Protein AF-A0A0R3KII9-F1 (afdb_monomer)

Sequence (106 aa):
METRIHIDSNGQDVAVETIQDVEPILEHNKMLRSMAQKSDWGRHVASIPNVILTRWLNEEYERGNVSIRLFGPEMDALVDRKLKDPEWAYLRTDSQQVQSFMGFGS

Mean predicted aligned error: 7.09 Å

Nearest PDB structures (foldseek):
  8xt3-assembly1_Lp  TM=2.620E-01  e=5.738E+00  Homo sapiens

Radius of gyration: 18.0 Å; Cα contacts (8 Å, |Δi|>4): 102; chains: 1; bounding box: 61×22×42 Å

Secondary structure (DSSP, 8-state):
-EEEEEE-TTSS-EEEEEE---HHHHHHHHHHHTSPP--STT---B---HHHHHHHHHHHHHTT-TT--TTSHHHHHHHHHHTTSGGGGGGB-S-GGGGGG-----

Foldseek 3Di:
DDWDWDQDPVNPDIDIDDDDDCVVLLVQLVVLQVDADPDPPPDQWFDDDPVVLVVLQVVCVVVVNVVDDPPDPVSVVVVVVQCVDPVCVSRTNHHCVVVVVPDDDD

Structure (mmCIF, N/CA/C/O backbone):
data_AF-A0A0R3KII9-F1
#
_entry.id   AF-A0A0R3KII9-F1
#
loop_
_atom_site.group_PDB
_atom_site.id
_atom_site.type_symbol
_atom_site.label_atom_id
_atom_site.label_alt_id
_atom_site.label_comp_id
_atom_site.label_asym_id
_atom_site.label_entity_id
_atom_site.label_seq_id
_atom_site.pdbx_PDB_ins_code
_atom_site.Cartn_x
_atom_site.Cartn_y
_atom_site.Cartn_z
_atom_site.occupancy
_atom_site.B_iso_or_equiv
_atom_site.auth_seq_id
_atom_site.auth_comp_id
_atom_site.auth_asym_id
_atom_site.auth_atom_id
_atom_site.pdbx_PDB_model_num
ATOM 1 N N . MET A 1 1 ? -12.929 4.747 -5.167 1.00 87.56 1 MET A N 1
ATOM 2 C CA . MET A 1 1 ? -12.657 4.561 -3.727 1.00 87.56 1 MET A CA 1
ATOM 3 C C . MET A 1 1 ? -13.907 4.968 -2.986 1.00 87.56 1 MET A C 1
ATOM 5 O O . MET A 1 1 ? -14.498 5.977 -3.352 1.00 87.56 1 MET A O 1
ATOM 9 N N . GLU A 1 2 ? -14.317 4.167 -2.018 1.00 94.62 2 GLU A N 1
ATOM 10 C CA . GLU A 1 2 ? -15.527 4.360 -1.225 1.00 94.62 2 GLU A CA 1
ATOM 11 C C . GLU A 1 2 ? -15.151 4.291 0.258 1.00 94.62 2 GLU A C 1
ATOM 13 O O . GLU A 1 2 ? -14.308 3.482 0.650 1.00 94.62 2 GLU A O 1
ATOM 18 N N . THR A 1 3 ? -15.765 5.143 1.075 1.00 94.19 3 THR A N 1
ATOM 19 C CA . THR A 1 3 ? -15.610 5.119 2.531 1.00 94.19 3 THR A CA 1
ATOM 20 C C . THR A 1 3 ? -16.979 4.923 3.155 1.00 94.19 3 THR A C 1
ATOM 22 O O . THR A 1 3 ? -17.905 5.678 2.861 1.00 94.19 3 THR A O 1
ATOM 25 N N . ARG A 1 4 ? -17.097 3.920 4.023 1.00 94.44 4 ARG A N 1
ATOM 26 C CA . ARG A 1 4 ? -18.303 3.624 4.796 1.00 94.44 4 ARG A CA 1
ATOM 27 C C . ARG A 1 4 ? -18.015 3.860 6.267 1.00 94.44 4 ARG A C 1
ATOM 29 O O . ARG A 1 4 ? -16.969 3.462 6.775 1.00 94.44 4 ARG A O 1
ATOM 36 N N . ILE A 1 5 ? -18.940 4.531 6.936 1.00 92.88 5 ILE A N 1
ATOM 37 C CA . ILE A 1 5 ? -18.851 4.826 8.363 1.00 92.88 5 ILE A CA 1
ATOM 38 C C . ILE A 1 5 ? -19.948 4.026 9.048 1.00 92.88 5 ILE A C 1
ATOM 40 O O . ILE A 1 5 ? -21.126 4.183 8.728 1.00 92.88 5 ILE A O 1
ATOM 44 N N . HIS A 1 6 ? -19.545 3.174 9.979 1.00 91.12 6 HIS A N 1
ATOM 45 C CA . HIS A 1 6 ? -20.424 2.335 10.777 1.00 91.12 6 HIS A CA 1
ATOM 46 C C . HIS A 1 6 ? -20.421 2.876 12.203 1.00 91.12 6 HIS A C 1
ATOM 48 O O . HIS A 1 6 ? -19.362 3.010 12.815 1.00 91.12 6 HIS A O 1
ATOM 54 N N . ILE A 1 7 ? -21.599 3.221 12.715 1.00 90.38 7 ILE A N 1
ATOM 55 C CA . ILE A 1 7 ? -21.782 3.661 14.100 1.00 90.38 7 I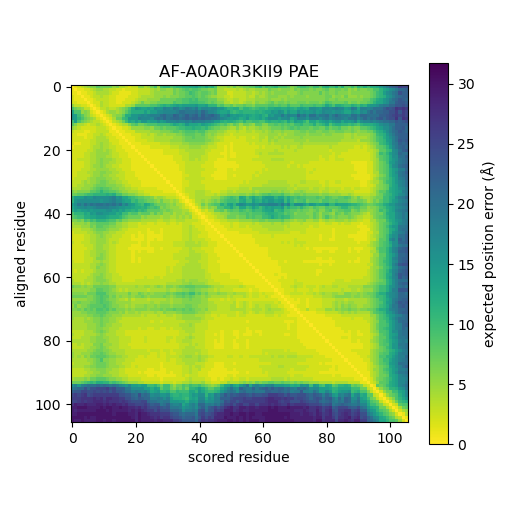LE A CA 1
ATOM 56 C C . ILE A 1 7 ? -22.320 2.457 14.866 1.00 90.38 7 ILE A C 1
ATOM 58 O O . ILE A 1 7 ? -23.338 1.891 14.460 1.00 90.38 7 ILE A O 1
ATOM 62 N N . ASP A 1 8 ? -21.632 2.044 15.929 1.00 83.50 8 ASP A N 1
ATOM 63 C CA . ASP A 1 8 ? -22.088 0.912 16.730 1.00 83.50 8 ASP A CA 1
ATOM 64 C C . ASP A 1 8 ? -23.385 1.262 17.480 1.00 83.50 8 ASP A C 1
ATOM 66 O O . ASP A 1 8 ? -23.671 2.409 17.828 1.00 83.50 8 ASP A O 1
ATOM 70 N N . SER A 1 9 ? -24.176 0.231 17.748 1.00 83.12 9 SER A N 1
ATOM 71 C CA . SER A 1 9 ? -25.397 0.248 18.548 1.00 83.12 9 SER A CA 1
ATOM 72 C C . SER A 1 9 ? -25.223 0.850 19.949 1.00 83.12 9 SER A C 1
ATOM 74 O O . SER A 1 9 ? -26.194 1.354 20.515 1.00 83.12 9 SER A O 1
ATOM 76 N N . ASN A 1 10 ? -24.002 0.843 20.497 1.00 85.25 10 ASN A N 1
ATOM 77 C CA . ASN A 1 10 ? -23.672 1.484 21.769 1.00 85.25 10 ASN A CA 1
ATOM 78 C C . ASN A 1 10 ? -23.540 3.021 21.676 1.00 85.25 10 ASN A C 1
ATOM 80 O O . ASN A 1 10 ? -23.501 3.692 22.706 1.00 85.25 10 ASN A O 1
ATOM 84 N N . GLY A 1 11 ? -23.489 3.587 20.462 1.00 78.44 11 GLY A N 1
ATOM 85 C CA . GLY A 1 11 ? -23.357 5.023 20.202 1.00 78.44 11 GLY A CA 1
ATOM 86 C C . GLY A 1 11 ? -22.009 5.642 20.595 1.00 78.44 11 GLY A C 1
ATOM 87 O O . GLY A 1 11 ? -21.885 6.866 20.577 1.00 78.44 11 GLY A O 1
ATOM 88 N N . GLN A 1 12 ? -21.019 4.831 20.972 1.00 87.06 12 GLN A N 1
ATOM 89 C CA . GLN A 1 12 ? -19.694 5.267 21.426 1.00 87.06 12 GLN A CA 1
ATOM 90 C C . GLN A 1 12 ? -18.582 4.873 20.454 1.00 87.06 12 GLN A C 1
ATOM 92 O O . GLN A 1 12 ? -17.591 5.596 20.355 1.00 87.06 12 GLN A O 1
ATOM 97 N N . ASP A 1 13 ? -18.773 3.788 19.703 1.00 90.38 13 ASP A N 1
ATOM 98 C CA . ASP A 1 13 ? -17.776 3.289 18.766 1.00 90.38 13 ASP A CA 1
ATOM 99 C C . ASP A 1 13 ? -18.113 3.646 17.315 1.00 90.38 13 ASP A C 1
ATOM 101 O O . ASP A 1 13 ? -19.262 3.585 16.862 1.00 90.38 13 ASP A O 1
ATOM 105 N N . VAL A 1 14 ? -17.070 4.013 16.569 1.00 90.88 14 VAL A N 1
ATOM 106 C CA . VAL A 1 14 ? -17.137 4.305 15.136 1.00 90.88 14 VAL A CA 1
ATOM 107 C C . VAL A 1 14 ? -16.120 3.432 14.419 1.00 90.88 14 VAL A C 1
ATOM 109 O O . VAL A 1 14 ? -14.922 3.518 14.684 1.00 90.88 14 VAL A O 1
ATOM 112 N N . ALA A 1 15 ? -16.591 2.632 13.467 1.00 89.94 15 ALA A N 1
ATOM 113 C CA . ALA A 1 15 ? -15.737 1.893 12.550 1.00 89.94 15 ALA A CA 1
ATOM 114 C C . ALA A 1 15 ? -15.752 2.559 11.170 1.00 89.94 15 ALA A C 1
ATOM 116 O O . ALA A 1 15 ? -16.805 2.902 10.629 1.00 89.94 15 ALA A O 1
ATOM 117 N N . VAL A 1 16 ? -14.567 2.737 10.588 1.00 91.44 16 VAL A N 1
ATOM 118 C CA . VAL A 1 16 ? -14.398 3.303 9.246 1.00 91.44 16 VAL A CA 1
ATOM 119 C C . VAL A 1 16 ? -13.869 2.216 8.323 1.00 91.44 16 VAL A C 1
ATOM 121 O O . VAL A 1 16 ? -12.772 1.699 8.515 1.00 91.44 16 VAL A O 1
ATOM 124 N N . GLU A 1 17 ? -14.646 1.885 7.301 1.00 92.62 17 GLU A N 1
ATOM 125 C CA . GLU A 1 17 ? -14.295 0.913 6.273 1.00 92.62 17 GLU A CA 1
ATOM 126 C C . GLU A 1 17 ? -13.921 1.657 4.986 1.00 92.62 17 GLU A C 1
ATOM 128 O O . GLU A 1 17 ? -14.671 2.505 4.499 1.00 92.62 17 GLU A O 1
ATOM 133 N N . THR A 1 18 ? -12.750 1.348 4.424 1.00 93.12 18 THR A N 1
ATOM 134 C CA . THR A 1 18 ? -12.311 1.895 3.131 1.00 93.12 18 THR A CA 1
ATOM 135 C C . THR A 1 18 ? -12.268 0.788 2.095 1.00 93.12 18 THR A C 1
ATOM 137 O O . THR A 1 18 ? -11.563 -0.204 2.271 1.00 93.12 18 THR A O 1
ATOM 140 N N . ILE A 1 19 ? -12.985 0.985 0.992 1.00 96.19 19 ILE A N 1
ATOM 141 C CA . ILE A 1 19 ? -13.089 0.028 -0.107 1.00 96.19 19 ILE A CA 1
ATOM 142 C C . ILE A 1 19 ? -12.482 0.652 -1.363 1.00 96.19 19 ILE A C 1
ATOM 144 O O . ILE A 1 19 ? -12.768 1.793 -1.747 1.00 96.19 19 ILE A O 1
ATOM 148 N N . GLN A 1 20 ? -11.632 -0.113 -2.037 1.00 96.94 20 GLN A N 1
ATOM 149 C CA . GLN A 1 20 ? -11.035 0.269 -3.305 1.00 96.94 20 GLN A CA 1
ATOM 150 C C . GLN A 1 20 ? -11.044 -0.934 -4.239 1.00 96.94 20 GLN A C 1
ATOM 152 O O . GLN A 1 20 ? -10.587 -2.009 -3.863 1.00 96.94 20 GLN A O 1
ATOM 157 N N . ASP A 1 21 ? -11.525 -0.721 -5.461 1.00 97.25 21 ASP A N 1
ATOM 158 C CA . ASP A 1 21 ? -11.248 -1.636 -6.559 1.00 97.25 21 ASP A CA 1
ATOM 159 C C . ASP A 1 21 ? -9.758 -1.549 -6.910 1.00 97.25 21 ASP A C 1
ATOM 161 O O . ASP A 1 21 ? -9.245 -0.484 -7.272 1.00 97.25 21 ASP A O 1
ATOM 165 N N . VAL A 1 22 ? -9.060 -2.664 -6.717 1.00 97.62 22 VAL A N 1
ATOM 166 C CA . VAL A 1 22 ? -7.616 -2.770 -6.921 1.00 97.62 22 VAL A CA 1
ATOM 167 C C . VAL A 1 22 ? -7.266 -3.352 -8.284 1.00 97.62 22 VAL A C 1
ATOM 169 O O . VAL A 1 22 ? -6.122 -3.200 -8.707 1.00 97.62 22 VAL A O 1
ATOM 172 N N . GLU A 1 23 ? -8.212 -3.979 -8.988 1.00 97.75 23 GLU A N 1
ATOM 173 C CA . GLU A 1 23 ? -7.945 -4.708 -10.233 1.00 97.75 23 GLU A CA 1
ATOM 174 C C . GLU A 1 23 ? -7.237 -3.837 -11.287 1.00 97.75 23 GLU A C 1
ATOM 176 O O . GLU A 1 23 ? -6.180 -4.257 -11.770 1.00 97.75 23 GLU A O 1
ATOM 181 N N . PRO A 1 24 ? -7.670 -2.589 -11.569 1.00 97.31 24 PRO A N 1
ATOM 182 C CA . PRO A 1 24 ? -6.989 -1.745 -12.552 1.00 97.31 24 PRO A CA 1
ATOM 183 C C . PRO A 1 24 ? -5.531 -1.436 -12.186 1.00 97.31 24 PRO A C 1
ATOM 185 O O . PRO A 1 24 ? -4.672 -1.348 -13.062 1.00 97.31 24 PRO A O 1
ATOM 188 N N . ILE A 1 25 ? -5.238 -1.278 -10.891 1.00 97.31 25 ILE A N 1
ATOM 189 C CA . ILE A 1 25 ? -3.885 -0.988 -10.397 1.00 97.31 25 ILE A CA 1
ATOM 190 C C . ILE A 1 25 ? -3.011 -2.236 -10.529 1.00 97.31 25 ILE A C 1
ATOM 192 O O . ILE A 1 25 ? -1.874 -2.153 -10.990 1.00 97.31 25 ILE A O 1
ATOM 196 N N . LEU A 1 26 ? -3.539 -3.403 -10.158 1.00 97.44 26 LEU A N 1
ATOM 197 C CA . LEU A 1 26 ? -2.791 -4.656 -10.213 1.00 97.44 26 LEU A CA 1
ATOM 198 C C . LEU A 1 26 ? -2.500 -5.089 -11.654 1.00 97.44 26 LEU A C 1
ATOM 200 O O . LEU A 1 26 ? -1.370 -5.481 -11.954 1.00 97.44 26 LEU A O 1
ATOM 204 N N . GLU A 1 27 ? -3.464 -4.946 -12.564 1.00 97.69 27 GLU A N 1
ATOM 205 C CA . GLU A 1 27 ? -3.239 -5.217 -13.987 1.00 97.69 27 GLU A CA 1
ATOM 206 C C . GLU A 1 27 ? -2.247 -4.220 -14.601 1.00 97.69 27 GLU A C 1
ATOM 208 O O . GLU A 1 27 ? -1.356 -4.618 -15.358 1.00 97.69 27 GLU A O 1
ATOM 213 N N . HIS A 1 28 ? -2.303 -2.941 -14.210 1.00 95.75 28 HIS A N 1
ATOM 214 C CA . HIS A 1 28 ? -1.289 -1.965 -14.611 1.00 95.75 28 HIS A CA 1
ATOM 215 C C . HIS A 1 28 ? 0.110 -2.351 -14.107 1.00 95.75 28 HIS A C 1
ATOM 217 O O . HIS A 1 28 ? 1.078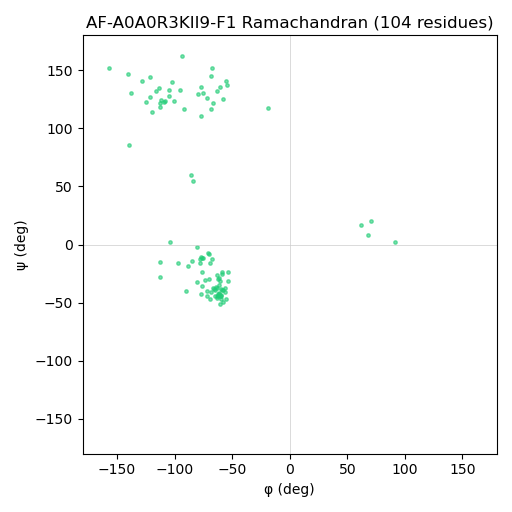 -2.295 -14.868 1.00 95.75 28 HIS A O 1
ATOM 223 N N . ASN A 1 29 ? 0.228 -2.812 -12.860 1.00 95.94 29 ASN A N 1
ATOM 224 C CA . ASN A 1 29 ? 1.507 -3.244 -12.301 1.00 95.94 29 ASN A CA 1
ATOM 225 C C . ASN A 1 29 ? 2.092 -4.440 -13.045 1.00 95.94 29 ASN A C 1
ATOM 227 O O . ASN A 1 29 ? 3.281 -4.460 -13.373 1.00 95.94 29 ASN A O 1
ATOM 231 N N . LYS A 1 30 ? 1.245 -5.425 -13.344 1.00 94.06 30 LYS A N 1
ATOM 232 C CA . LYS A 1 30 ? 1.606 -6.606 -14.128 1.00 94.06 30 LYS A CA 1
ATOM 233 C C . LYS A 1 30 ? 2.085 -6.222 -15.527 1.00 94.06 30 LYS A C 1
ATOM 235 O O . LYS A 1 30 ? 3.112 -6.730 -15.978 1.00 94.06 30 LYS A O 1
ATOM 240 N N . MET A 1 31 ? 1.388 -5.293 -16.182 1.00 93.56 31 MET A N 1
ATOM 241 C CA . MET A 1 31 ? 1.798 -4.746 -17.473 1.00 93.56 31 MET A CA 1
ATOM 242 C C . MET A 1 31 ? 3.165 -4.055 -17.372 1.00 93.56 31 MET A C 1
ATOM 244 O O . MET A 1 31 ? 4.062 -4.391 -18.143 1.00 93.56 31 MET A O 1
ATOM 248 N N . LEU A 1 32 ? 3.366 -3.145 -16.413 1.00 91.88 32 LEU A N 1
ATOM 249 C CA . LEU A 1 32 ? 4.642 -2.439 -16.237 1.00 91.88 32 LEU A CA 1
ATOM 250 C C . LEU A 1 32 ? 5.809 -3.393 -15.972 1.00 91.88 32 LEU A C 1
ATOM 252 O O . LEU A 1 32 ? 6.885 -3.212 -16.535 1.00 91.88 32 LEU A O 1
ATOM 256 N N . ARG A 1 33 ? 5.583 -4.454 -15.192 1.00 90.38 33 ARG A N 1
ATOM 257 C CA . ARG A 1 33 ? 6.602 -5.469 -14.898 1.00 90.38 33 ARG A CA 1
ATOM 258 C C . ARG A 1 33 ? 7.070 -6.231 -16.139 1.00 90.38 33 ARG A C 1
ATOM 260 O O . ARG A 1 33 ? 8.189 -6.738 -16.155 1.00 90.38 33 ARG A O 1
ATOM 267 N N . SER A 1 34 ? 6.228 -6.324 -17.169 1.00 88.31 34 SER A N 1
ATOM 268 C CA . SER A 1 34 ? 6.593 -6.940 -18.452 1.00 88.31 34 SER A CA 1
ATOM 269 C C . SER A 1 34 ? 7.439 -6.029 -19.350 1.00 88.31 34 SER A C 1
ATOM 271 O O . SER A 1 34 ? 8.002 -6.493 -20.340 1.00 88.31 34 SER A O 1
ATOM 273 N N . MET A 1 35 ? 7.537 -4.738 -19.024 1.00 87.00 35 MET A N 1
ATOM 274 C CA . MET A 1 35 ? 8.257 -3.750 -19.818 1.00 87.00 35 MET A CA 1
ATOM 275 C C . MET A 1 35 ? 9.681 -3.570 -19.291 1.00 87.00 35 MET A C 1
ATOM 277 O O . MET A 1 35 ? 9.903 -3.362 -18.099 1.00 87.00 35 MET A O 1
ATOM 281 N N . ALA A 1 36 ? 10.660 -3.583 -20.196 1.00 80.94 36 ALA A N 1
ATOM 282 C CA . ALA A 1 36 ? 12.043 -3.299 -19.839 1.00 80.94 36 ALA A CA 1
ATOM 283 C C . ALA A 1 36 ? 12.196 -1.835 -19.391 1.00 80.94 36 ALA A C 1
ATOM 285 O O . ALA A 1 36 ? 11.939 -0.900 -20.156 1.00 80.94 36 ALA A O 1
ATOM 286 N N . GLN A 1 37 ? 12.669 -1.631 -18.163 1.00 76.94 37 GLN A N 1
ATOM 287 C CA . GLN A 1 37 ? 13.007 -0.307 -17.650 1.00 76.94 37 GLN A CA 1
ATOM 288 C C . GLN A 1 37 ? 14.486 -0.007 -17.919 1.00 76.94 37 GLN A C 1
ATOM 290 O O . GLN A 1 37 ? 15.375 -0.681 -17.410 1.00 76.94 37 GLN A O 1
ATOM 295 N N . LYS A 1 38 ? 14.753 1.016 -18.737 1.00 72.81 38 LYS A N 1
ATOM 296 C CA . LYS A 1 38 ? 16.093 1.304 -19.287 1.00 72.81 38 LYS A CA 1
ATOM 297 C C . LYS A 1 38 ? 17.088 1.930 -18.297 1.00 72.81 38 LYS A C 1
ATOM 299 O O . LYS A 1 38 ? 18.257 2.053 -18.636 1.00 72.81 38 LYS A O 1
ATOM 304 N N . SER A 1 39 ? 16.633 2.375 -17.126 1.00 78.75 39 SER A N 1
ATOM 305 C CA . SER A 1 39 ? 17.437 3.142 -16.164 1.00 78.75 39 SER A CA 1
ATOM 306 C C . SER A 1 39 ? 17.143 2.706 -14.730 1.00 78.75 39 SER A C 1
ATOM 308 O O . SER A 1 39 ? 16.010 2.336 -14.414 1.00 78.75 39 SER A O 1
ATOM 310 N N . ASP A 1 40 ? 18.167 2.753 -13.874 1.00 77.50 40 ASP A N 1
ATOM 311 C CA . ASP A 1 40 ? 18.031 2.656 -12.414 1.00 77.50 40 ASP A CA 1
ATOM 312 C C . ASP A 1 40 ? 17.605 4.000 -11.797 1.00 77.50 40 ASP A C 1
ATOM 314 O O . ASP A 1 40 ? 16.859 4.036 -10.819 1.00 77.50 40 ASP A O 1
ATOM 318 N N . TRP A 1 41 ? 18.036 5.122 -12.385 1.00 80.12 41 TRP A N 1
ATOM 319 C CA . TRP A 1 41 ? 17.663 6.455 -11.916 1.00 80.12 41 TRP A CA 1
ATOM 320 C C . TRP A 1 41 ? 16.200 6.754 -12.250 1.00 80.12 41 TRP A C 1
ATOM 322 O O . TRP A 1 41 ? 15.797 6.636 -13.411 1.00 80.12 41 TRP A O 1
ATOM 332 N N . GLY A 1 42 ? 15.420 7.130 -11.231 1.00 79.50 42 GLY A N 1
ATOM 333 C CA . GLY A 1 42 ? 13.984 7.394 -11.362 1.00 79.50 42 GLY A CA 1
ATOM 334 C C . GLY A 1 42 ? 13.139 6.141 -11.612 1.00 79.50 42 GLY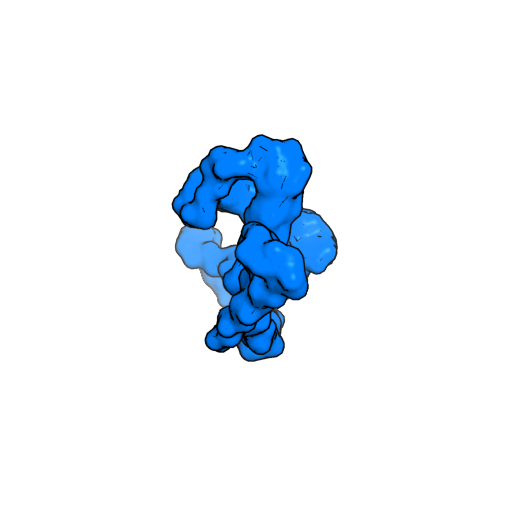 A C 1
ATOM 335 O O . GLY A 1 42 ? 12.027 6.249 -12.126 1.00 79.50 42 GLY A O 1
ATOM 336 N N . ARG A 1 43 ? 13.661 4.948 -11.291 1.00 87.06 43 ARG A N 1
ATOM 337 C CA . ARG A 1 43 ? 12.938 3.688 -11.466 1.00 87.06 43 ARG A CA 1
ATOM 338 C C . ARG A 1 43 ? 11.619 3.694 -10.687 1.00 87.06 43 ARG A C 1
ATOM 340 O O . ARG A 1 43 ? 11.608 3.859 -9.471 1.00 87.06 43 ARG A O 1
ATOM 347 N N . HIS A 1 44 ? 10.515 3.436 -11.384 1.00 89.94 44 HIS A N 1
ATOM 348 C CA . HIS A 1 44 ? 9.225 3.192 -10.746 1.00 89.94 44 HIS A CA 1
ATOM 349 C C . HIS A 1 44 ? 9.212 1.761 -10.194 1.00 89.94 44 HIS A C 1
ATOM 351 O O . HIS A 1 44 ? 9.249 0.807 -10.972 1.00 89.94 44 HIS A O 1
ATOM 357 N N . VAL A 1 45 ? 9.229 1.636 -8.863 1.00 91.81 45 VAL A N 1
ATOM 358 C CA . VAL A 1 45 ? 9.408 0.357 -8.151 1.00 91.81 45 VAL A CA 1
ATOM 359 C C . VAL A 1 45 ? 8.085 -0.348 -7.863 1.00 91.81 45 VAL A C 1
ATOM 361 O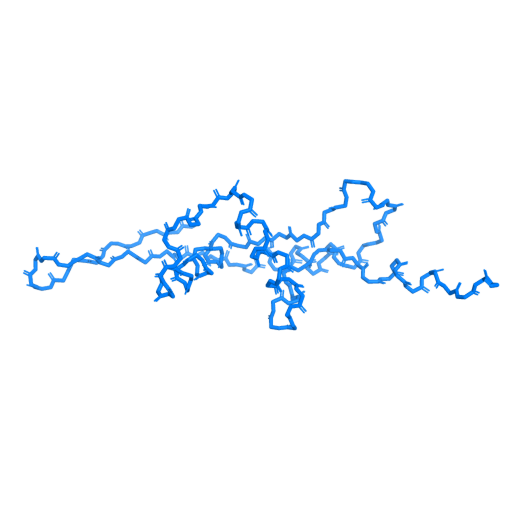 O . VAL A 1 45 ? 8.006 -1.570 -7.967 1.00 91.81 45 VAL A O 1
ATOM 364 N N . ALA A 1 46 ? 7.045 0.390 -7.477 1.00 94.56 46 ALA A N 1
ATOM 365 C CA . ALA A 1 46 ? 5.745 -0.177 -7.137 1.00 94.56 46 ALA A CA 1
ATOM 366 C C . ALA A 1 46 ? 4.633 0.863 -7.279 1.00 94.56 46 ALA A C 1
ATOM 368 O O . ALA A 1 46 ? 4.863 2.049 -7.049 1.00 94.56 46 ALA A O 1
ATOM 369 N N . SER A 1 47 ? 3.417 0.396 -7.568 1.00 95.75 47 SER A N 1
ATOM 370 C CA . SER A 1 47 ? 2.193 1.178 -7.390 1.00 95.75 47 SER A CA 1
ATOM 371 C C . SER A 1 47 ? 1.299 0.444 -6.400 1.00 95.75 47 SER A C 1
ATOM 373 O O . SER A 1 47 ? 0.863 -0.678 -6.660 1.00 95.75 47 SER A O 1
ATOM 375 N N . ILE A 1 48 ? 1.078 1.038 -5.229 1.00 96.94 48 ILE A N 1
ATOM 376 C CA . ILE A 1 48 ? 0.422 0.367 -4.103 1.00 96.94 48 ILE A CA 1
ATOM 377 C C . ILE A 1 48 ? -0.980 0.961 -3.922 1.00 96.94 48 ILE A C 1
ATOM 379 O O . ILE A 1 48 ? -1.097 2.173 -3.736 1.00 96.94 48 ILE A O 1
ATOM 383 N N . PRO A 1 49 ? -2.048 0.141 -3.949 1.00 96.75 49 PRO A N 1
ATOM 384 C CA . PRO A 1 49 ? -3.392 0.584 -3.597 1.00 96.75 49 PRO A CA 1
ATOM 385 C C . PRO A 1 49 ? -3.454 1.204 -2.195 1.00 96.75 49 PRO A C 1
ATOM 387 O O . PRO A 1 49 ? -2.872 0.683 -1.242 1.00 96.75 49 PRO A O 1
ATOM 390 N N . ASN A 1 50 ? -4.232 2.275 -2.044 1.00 94.56 50 ASN A N 1
ATOM 391 C CA . ASN A 1 50 ? -4.386 2.990 -0.775 1.00 94.56 50 ASN A CA 1
ATOM 392 C C . ASN A 1 50 ? -4.897 2.074 0.339 1.00 94.56 50 ASN A C 1
ATOM 394 O O . ASN A 1 50 ? -4.399 2.146 1.456 1.00 94.56 50 ASN A O 1
ATOM 398 N N . VAL A 1 51 ? -5.829 1.165 0.031 1.00 95.88 51 VAL A N 1
ATOM 399 C CA . VAL A 1 51 ? -6.351 0.203 1.018 1.00 95.88 51 VAL A CA 1
ATOM 400 C C . VAL A 1 51 ? -5.271 -0.727 1.576 1.00 95.88 51 VAL A C 1
ATOM 402 O O . VAL A 1 51 ? -5.355 -1.135 2.731 1.00 95.88 51 VAL A O 1
ATOM 405 N N . ILE A 1 52 ? -4.221 -1.018 0.800 1.00 96.81 52 ILE A N 1
ATOM 406 C CA . ILE A 1 52 ? -3.077 -1.811 1.266 1.00 96.81 52 ILE A CA 1
ATOM 407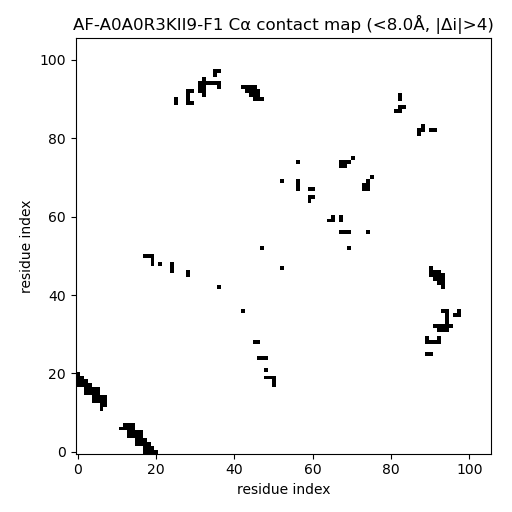 C C . ILE A 1 52 ? -2.159 -0.960 2.150 1.00 96.81 52 ILE A C 1
ATOM 409 O O . ILE A 1 52 ? -1.747 -1.427 3.211 1.00 96.81 52 ILE A O 1
ATOM 413 N N . LEU A 1 53 ? -1.890 0.296 1.775 1.00 95.50 53 LEU A N 1
ATOM 414 C CA . LEU A 1 53 ? -1.116 1.218 2.620 1.00 95.50 53 LEU A CA 1
ATOM 415 C C . LEU A 1 53 ? -1.800 1.448 3.974 1.00 95.50 53 LEU A C 1
ATOM 417 O O . LEU A 1 53 ? -1.144 1.383 5.011 1.00 95.50 53 LEU A O 1
ATOM 421 N N . THR A 1 54 ? -3.119 1.660 3.976 1.00 93.81 54 THR A N 1
ATOM 422 C CA . THR A 1 54 ? -3.918 1.789 5.201 1.00 93.81 54 THR A CA 1
ATOM 423 C C . THR A 1 54 ? -3.870 0.512 6.032 1.00 93.81 54 THR A C 1
ATOM 425 O O . THR A 1 54 ? -3.681 0.592 7.242 1.00 93.81 54 THR A O 1
ATOM 428 N N . ARG A 1 55 ? -3.972 -0.668 5.402 1.00 95.19 55 ARG A N 1
ATOM 429 C CA . ARG A 1 55 ? -3.839 -1.951 6.104 1.00 95.19 55 ARG A CA 1
ATOM 430 C C . ARG A 1 55 ? -2.490 -2.068 6.812 1.00 95.19 55 ARG A C 1
ATOM 432 O O . ARG A 1 55 ? -2.465 -2.388 7.994 1.00 95.19 55 ARG A O 1
ATOM 439 N N . TRP A 1 56 ? -1.382 -1.793 6.127 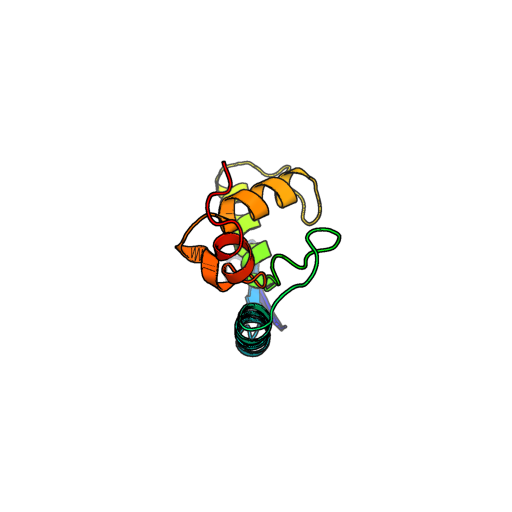1.00 96.50 56 TRP A N 1
ATOM 440 C CA . TRP A 1 56 ? -0.056 -1.881 6.746 1.00 96.50 56 TRP A CA 1
ATOM 441 C C . TRP A 1 56 ? 0.133 -0.870 7.876 1.00 96.50 56 TRP A C 1
ATOM 443 O O . TRP A 1 56 ? 0.753 -1.200 8.881 1.00 96.50 56 TRP A O 1
ATOM 453 N N . LEU A 1 57 ? -0.414 0.339 7.737 1.00 94.88 57 LEU A N 1
ATOM 454 C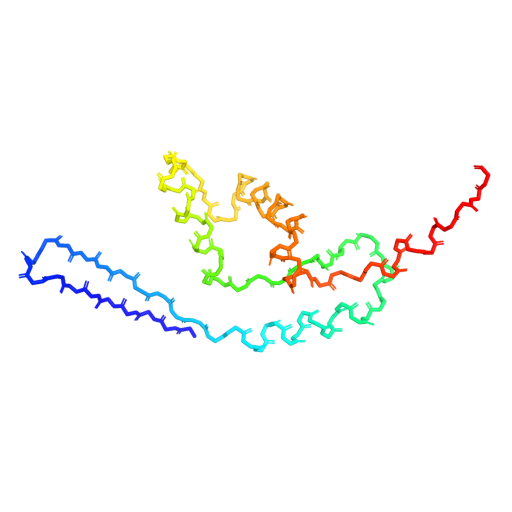 CA . LEU A 1 57 ? -0.367 1.335 8.803 1.00 94.88 57 LEU A CA 1
ATOM 455 C C . LEU A 1 57 ? -1.153 0.876 10.039 1.00 94.88 57 LEU A C 1
ATOM 457 O O . LEU A 1 57 ? -0.647 0.981 11.153 1.00 94.88 57 LEU A O 1
ATOM 461 N N . ASN A 1 58 ? -2.351 0.319 9.841 1.00 94.12 58 ASN A N 1
ATOM 462 C CA . ASN A 1 58 ? -3.165 -0.224 10.928 1.00 94.12 58 ASN A CA 1
ATOM 463 C C . ASN A 1 58 ? -2.456 -1.389 11.636 1.00 94.12 58 ASN A C 1
ATOM 465 O O . ASN A 1 58 ? -2.394 -1.392 12.860 1.00 94.12 58 ASN A O 1
ATOM 469 N N . GLU A 1 59 ? -1.845 -2.315 10.885 1.00 95.88 59 GLU A N 1
ATOM 470 C CA . GLU A 1 59 ? -1.039 -3.415 11.445 1.00 95.88 59 GLU A CA 1
ATOM 471 C C . GLU A 1 59 ? 0.100 -2.893 12.344 1.00 95.88 59 GLU A C 1
ATOM 473 O O . GLU A 1 59 ? 0.418 -3.490 13.372 1.00 95.88 59 GLU A O 1
ATOM 478 N N . GLU A 1 60 ? 0.734 -1.776 11.980 1.00 96.25 60 GLU A N 1
ATOM 479 C CA . GLU A 1 60 ? 1.780 -1.157 12.799 1.00 96.25 60 GLU A CA 1
ATOM 480 C C . GLU A 1 60 ? 1.208 -0.401 14.010 1.00 96.25 60 GLU A C 1
ATOM 482 O O . GLU A 1 60 ? 1.788 -0.456 15.096 1.00 96.25 60 GLU A O 1
ATOM 487 N N . TYR A 1 61 ? 0.048 0.245 13.879 1.00 95.12 61 TYR A N 1
ATOM 488 C CA . TYR A 1 61 ? -0.638 0.888 15.004 1.00 95.12 61 TYR A CA 1
ATOM 489 C C . TYR A 1 61 ? -1.097 -0.131 16.052 1.00 95.12 61 TYR A C 1
ATOM 491 O O . TYR A 1 61 ? -0.913 0.106 17.245 1.00 95.12 61 TYR A O 1
ATOM 499 N N . GLU A 1 62 ? -1.589 -1.295 15.627 1.00 95.88 62 GLU A N 1
ATOM 500 C CA . GLU A 1 62 ? -1.925 -2.425 16.506 1.00 95.88 62 GLU A CA 1
ATOM 501 C C . GLU A 1 62 ? -0.698 -2.968 17.258 1.00 95.88 62 GLU A C 1
ATOM 503 O O . GLU A 1 62 ? -0.812 -3.433 18.391 1.00 95.88 62 GLU A O 1
ATOM 508 N N . ARG A 1 63 ? 0.498 -2.855 16.664 1.00 95.94 63 ARG A N 1
ATOM 509 C CA . ARG A 1 63 ? 1.783 -3.193 17.304 1.00 95.94 63 ARG A CA 1
ATOM 510 C C . ARG A 1 63 ? 2.319 -2.092 18.226 1.00 95.94 63 ARG A C 1
ATOM 512 O O . ARG A 1 63 ? 3.366 -2.282 18.839 1.00 95.94 63 ARG A O 1
ATOM 519 N N . GLY A 1 64 ? 1.624 -0.958 18.329 1.00 96.19 64 GLY A N 1
ATOM 520 C CA . GLY A 1 64 ? 2.010 0.191 19.151 1.00 96.19 64 GLY A CA 1
ATOM 521 C C . GLY A 1 64 ? 2.851 1.250 18.428 1.00 96.19 64 GLY A C 1
ATOM 522 O O . GLY A 1 64 ? 3.197 2.262 19.036 1.00 96.19 64 GLY A O 1
ATOM 523 N N . ASN A 1 65 ? 3.138 1.085 17.133 1.00 94.94 65 ASN A N 1
ATOM 524 C CA . ASN A 1 65 ? 3.950 2.016 16.339 1.00 94.94 65 ASN A CA 1
ATOM 525 C C . ASN A 1 65 ? 3.114 3.193 15.801 1.00 94.94 65 ASN A C 1
ATOM 527 O O . ASN A 1 65 ? 3.076 3.476 14.605 1.00 94.94 65 ASN A O 1
ATOM 531 N N . VAL A 1 66 ? 2.427 3.900 16.700 1.00 93.06 66 VAL A N 1
ATOM 532 C CA . VAL A 1 66 ? 1.471 4.976 16.371 1.00 93.06 66 VAL A CA 1
ATOM 533 C C . VAL A 1 66 ? 2.116 6.265 15.839 1.00 93.06 66 VAL A C 1
ATOM 535 O O . VAL A 1 66 ? 1.413 7.179 15.406 1.00 93.06 66 VAL A O 1
ATOM 538 N N . SER A 1 67 ? 3.450 6.363 15.864 1.00 92.94 67 SER A N 1
ATOM 539 C CA . SER A 1 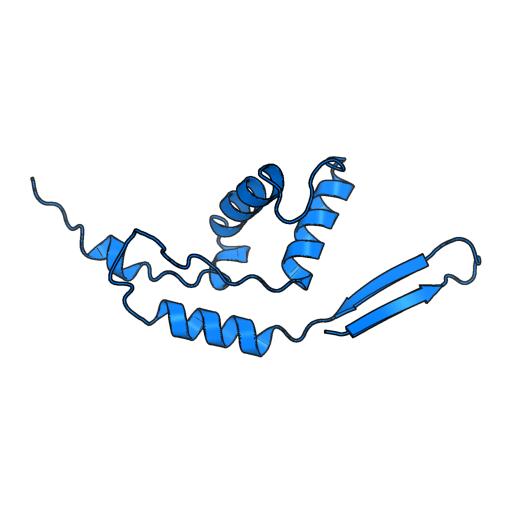67 ? 4.197 7.499 15.307 1.00 92.94 67 SER A CA 1
ATOM 540 C C . SER A 1 67 ? 4.293 7.467 13.785 1.00 92.94 67 SER A C 1
ATOM 542 O O . SER A 1 67 ? 4.456 8.529 13.181 1.00 92.94 67 SER A O 1
ATOM 544 N N . ILE A 1 68 ? 4.160 6.287 13.169 1.00 93.75 68 ILE A N 1
ATOM 545 C CA . ILE A 1 68 ? 4.321 6.120 11.725 1.00 93.75 68 ILE A CA 1
ATOM 546 C C . ILE A 1 68 ? 3.244 6.935 11.006 1.00 93.75 68 ILE A C 1
ATOM 548 O O . ILE A 1 68 ? 2.057 6.884 11.341 1.00 93.75 68 ILE A O 1
ATOM 552 N N . ARG A 1 69 ? 3.654 7.709 10.000 1.00 91.31 69 ARG A N 1
ATOM 553 C CA . ARG A 1 69 ? 2.765 8.519 9.158 1.00 91.31 69 ARG A CA 1
ATOM 554 C C . ARG A 1 69 ? 2.915 8.120 7.701 1.00 91.31 69 ARG A C 1
ATOM 556 O O . ARG A 1 69 ? 4.025 7.851 7.249 1.00 91.31 69 ARG A O 1
ATOM 563 N N . LEU A 1 70 ? 1.808 8.153 6.959 1.00 87.50 70 LEU A N 1
ATOM 564 C CA . LEU A 1 70 ? 1.844 8.020 5.502 1.00 87.50 70 LEU A CA 1
ATOM 565 C C . LEU A 1 70 ? 2.796 9.064 4.906 1.00 87.50 70 LEU A C 1
ATOM 567 O O . LEU A 1 70 ? 2.783 10.220 5.329 1.00 87.50 70 LEU A O 1
ATOM 571 N N . PHE A 1 71 ? 3.601 8.638 3.931 1.00 84.38 71 PHE A N 1
ATOM 572 C CA . PHE A 1 71 ? 4.614 9.461 3.252 1.00 84.38 71 PHE A CA 1
ATOM 573 C C . PHE A 1 71 ? 5.730 10.003 4.167 1.00 84.38 71 PHE A C 1
ATOM 575 O O . PHE A 1 71 ? 6.418 10.957 3.810 1.00 84.38 71 PHE A O 1
ATOM 582 N N . GLY A 1 72 ? 5.895 9.424 5.360 1.00 92.69 72 GLY A N 1
ATOM 583 C CA . GLY A 1 72 ? 7.045 9.663 6.225 1.00 92.69 72 GLY A CA 1
ATOM 584 C C . GLY A 1 72 ? 8.159 8.631 6.006 1.00 92.69 72 GLY A C 1
ATOM 585 O O . GLY A 1 72 ? 7.890 7.531 5.522 1.00 92.69 72 GLY A O 1
ATOM 586 N N . PRO A 1 73 ? 9.392 8.920 6.456 1.00 94.56 73 PRO A N 1
ATOM 587 C CA . PRO A 1 73 ? 10.540 8.029 6.261 1.00 94.56 73 PRO A CA 1
ATOM 588 C C . PRO A 1 73 ? 10.356 6.647 6.912 1.00 94.56 73 PRO A C 1
ATOM 590 O O . PRO A 1 73 ? 10.842 5.643 6.399 1.00 94.56 73 PRO A O 1
ATOM 593 N N . GLU A 1 74 ? 9.624 6.572 8.027 1.00 94.62 74 GLU A N 1
ATOM 594 C CA . GLU A 1 74 ? 9.288 5.301 8.684 1.00 94.62 74 GLU A CA 1
ATOM 595 C C . GLU A 1 74 ? 8.352 4.444 7.821 1.00 94.62 74 GLU A C 1
ATOM 597 O O . GLU A 1 74 ? 8.500 3.222 7.759 1.00 94.62 74 GLU A O 1
ATOM 602 N N . MET A 1 75 ? 7.413 5.086 7.119 1.00 94.88 75 MET A N 1
ATOM 603 C CA . MET A 1 75 ? 6.519 4.404 6.189 1.00 94.88 75 MET A CA 1
ATOM 604 C C . MET A 1 75 ? 7.273 3.957 4.938 1.00 94.88 75 MET A C 1
ATOM 606 O O . MET A 1 75 ? 7.055 2.838 4.486 1.00 94.88 75 MET A O 1
ATOM 610 N N . ASP A 1 76 ? 8.195 4.767 4.415 1.00 93.88 76 ASP A N 1
ATOM 611 C CA . ASP A 1 76 ? 9.030 4.373 3.274 1.00 93.88 76 ASP A CA 1
ATOM 612 C C . ASP A 1 76 ? 9.856 3.118 3.606 1.00 93.88 76 ASP A C 1
ATOM 614 O O . ASP A 1 76 ? 9.852 2.142 2.854 1.00 93.88 76 ASP A O 1
ATOM 618 N N . ALA A 1 77 ? 10.466 3.074 4.797 1.00 95.06 77 ALA A N 1
ATOM 619 C CA . ALA A 1 77 ? 11.185 1.894 5.277 1.00 95.06 77 ALA A CA 1
ATOM 620 C C . ALA A 1 77 ? 10.269 0.666 5.461 1.00 95.06 77 ALA A C 1
ATOM 622 O O . ALA A 1 77 ? 10.668 -0.470 5.174 1.00 95.06 77 ALA A O 1
ATOM 623 N N . LEU A 1 78 ? 9.030 0.872 5.925 1.00 95.94 78 LEU A N 1
ATOM 624 C CA . LEU A 1 78 ? 8.023 -0.187 6.018 1.00 95.94 78 LEU A CA 1
ATOM 625 C C . LEU A 1 78 ? 7.659 -0.734 4.634 1.00 95.94 78 LEU A C 1
ATOM 627 O O . LEU A 1 78 ? 7.618 -1.954 4.463 1.00 95.94 78 LEU A O 1
ATOM 631 N N . VAL A 1 79 ? 7.420 0.147 3.660 1.00 95.75 79 VAL A N 1
ATOM 632 C CA . VAL A 1 79 ? 7.106 -0.208 2.271 1.00 95.75 79 VAL A CA 1
ATOM 633 C C . VAL A 1 79 ? 8.252 -1.015 1.665 1.00 95.75 79 VAL A C 1
ATOM 635 O O . VAL A 1 79 ? 8.008 -2.093 1.126 1.00 95.75 79 VAL A O 1
ATOM 638 N N . ASP A 1 80 ? 9.500 -0.577 1.833 1.00 94.19 80 ASP A N 1
ATOM 639 C CA . ASP A 1 80 ? 10.680 -1.300 1.347 1.00 94.19 80 ASP A CA 1
ATOM 640 C C . ASP A 1 80 ? 10.794 -2.710 1.932 1.00 94.19 80 ASP A C 1
ATOM 642 O O . ASP A 1 80 ? 11.176 -3.656 1.237 1.00 94.19 80 ASP A O 1
ATOM 646 N N . ARG A 1 81 ? 10.461 -2.876 3.218 1.00 95.44 81 ARG A N 1
ATOM 647 C CA . ARG A 1 81 ? 10.427 -4.188 3.873 1.00 95.44 81 ARG A CA 1
ATOM 648 C C . ARG A 1 81 ? 9.285 -5.048 3.334 1.00 95.44 81 ARG A C 1
ATOM 650 O O . ARG A 1 81 ? 9.522 -6.206 3.001 1.00 95.44 81 ARG A O 1
ATOM 657 N N . LYS A 1 82 ? 8.073 -4.495 3.223 1.00 96.50 82 LYS A N 1
ATOM 658 C CA . LYS A 1 82 ? 6.891 -5.205 2.708 1.00 96.50 82 LYS A CA 1
ATOM 659 C C . LYS A 1 82 ? 7.100 -5.647 1.258 1.00 96.50 82 LYS A C 1
ATOM 661 O O . LYS A 1 82 ? 6.828 -6.794 0.943 1.00 96.50 82 LYS A O 1
ATOM 666 N N . LEU A 1 83 ? 7.681 -4.811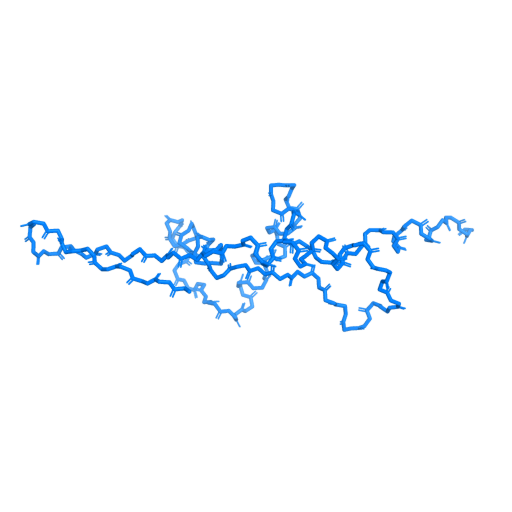 0.396 1.00 95.38 83 LEU A N 1
ATOM 667 C CA . LEU A 1 83 ? 7.948 -5.143 -1.012 1.00 95.38 83 LEU A CA 1
ATOM 668 C C . LEU A 1 83 ? 9.050 -6.199 -1.231 1.00 95.38 83 LEU A C 1
ATOM 670 O O . LEU A 1 83 ? 9.248 -6.624 -2.374 1.00 95.38 83 LEU A O 1
ATOM 674 N N . LYS A 1 84 ? 9.788 -6.600 -0.186 1.00 93.88 84 LYS A N 1
ATOM 675 C CA . LYS A 1 84 ? 10.718 -7.747 -0.216 1.00 93.88 84 LYS A CA 1
ATOM 676 C C . LYS A 1 84 ? 10.033 -9.067 0.143 1.00 93.88 84 LYS A C 1
ATOM 678 O O . LYS A 1 84 ? 10.582 -10.125 -0.148 1.00 93.88 84 LYS A O 1
ATOM 683 N N . ASP A 1 85 ? 8.866 -9.008 0.774 1.00 94.88 85 ASP A N 1
ATOM 684 C CA . ASP A 1 85 ? 8.087 -10.183 1.142 1.00 94.88 85 ASP A CA 1
ATOM 685 C C . ASP A 1 85 ? 7.397 -10.773 -0.107 1.00 94.88 85 ASP A C 1
ATOM 687 O O . ASP A 1 85 ? 6.749 -10.028 -0.857 1.00 94.88 85 ASP A O 1
ATOM 691 N N . PRO A 1 86 ? 7.506 -12.094 -0.357 1.00 94.12 86 PRO A N 1
ATOM 692 C CA . PRO A 1 86 ? 6.802 -12.761 -1.448 1.00 94.12 86 PRO A CA 1
ATOM 693 C C . PRO A 1 86 ? 5.289 -12.519 -1.455 1.00 94.12 86 PRO A C 1
ATOM 695 O O . PRO A 1 86 ? 4.706 -12.457 -2.538 1.00 94.12 86 PRO A O 1
ATOM 698 N N . GLU A 1 87 ? 4.665 -12.342 -0.283 1.00 95.62 87 GLU A N 1
ATOM 699 C CA . GLU A 1 87 ? 3.235 -12.042 -0.157 1.00 95.62 87 GLU A CA 1
ATOM 700 C C . GLU A 1 87 ? 2.864 -10.778 -0.942 1.00 95.62 87 GLU A C 1
ATOM 702 O O . GLU A 1 87 ? 1.850 -10.754 -1.630 1.00 95.62 87 GLU A O 1
ATOM 707 N N . TRP A 1 88 ? 3.708 -9.746 -0.900 1.00 96.31 88 TRP A N 1
ATOM 708 C CA . TRP A 1 88 ? 3.433 -8.427 -1.480 1.00 96.31 88 TRP A CA 1
ATOM 709 C C . TRP A 1 88 ? 4.175 -8.180 -2.793 1.00 96.31 88 TRP A C 1
ATOM 711 O O . TRP A 1 88 ? 4.049 -7.114 -3.403 1.00 96.31 88 TRP A O 1
ATOM 721 N N . ALA A 1 89 ? 4.923 -9.175 -3.274 1.00 93.00 89 ALA A N 1
ATOM 722 C CA . ALA A 1 89 ? 5.748 -9.057 -4.465 1.00 93.00 89 ALA A CA 1
ATOM 723 C C . ALA A 1 89 ? 4.941 -8.687 -5.715 1.00 93.00 89 ALA A C 1
ATOM 725 O O . ALA A 1 89 ? 5.514 -8.116 -6.636 1.00 93.00 89 ALA A O 1
ATOM 726 N N . TYR A 1 90 ? 3.632 -8.962 -5.778 1.00 93.81 90 TYR A N 1
ATOM 727 C CA . TYR A 1 90 ? 2.751 -8.606 -6.902 1.00 93.81 90 TYR A CA 1
ATOM 728 C C . TYR A 1 90 ? 2.487 -7.091 -7.043 1.00 93.81 90 TYR A C 1
ATOM 730 O O . TYR A 1 90 ? 2.083 -6.642 -8.112 1.00 93.81 90 TYR A O 1
ATOM 738 N N . LEU A 1 91 ? 2.780 -6.285 -6.017 1.00 96.69 91 LEU A N 1
ATOM 739 C CA . LEU A 1 91 ? 2.632 -4.821 -6.054 1.00 96.69 91 LEU A CA 1
ATOM 740 C C . LEU A 1 91 ? 3.766 -4.106 -6.800 1.00 96.69 91 LEU A C 1
ATOM 742 O O . LEU A 1 91 ? 3.646 -2.936 -7.163 1.00 96.69 91 LEU A O 1
ATOM 746 N N . ARG A 1 92 ? 4.880 -4.807 -7.023 1.00 94.88 92 ARG A N 1
ATOM 747 C CA . ARG A 1 92 ? 6.041 -4.264 -7.728 1.00 94.88 92 ARG A CA 1
ATOM 748 C C . ARG A 1 92 ? 5.754 -4.018 -9.210 1.00 94.88 92 ARG A C 1
ATOM 750 O O . ARG A 1 92 ? 5.059 -4.800 -9.861 1.00 94.88 92 ARG A O 1
ATOM 757 N N . THR A 1 93 ? 6.343 -2.968 -9.756 1.00 93.75 93 THR A N 1
ATOM 758 C CA . THR A 1 93 ? 6.253 -2.591 -11.174 1.00 93.75 93 THR A CA 1
ATOM 759 C C . THR A 1 93 ? 7.583 -2.744 -11.897 1.00 93.75 93 THR A C 1
ATOM 761 O O . THR A 1 93 ? 7.604 -2.774 -13.126 1.00 93.75 93 THR A O 1
ATOM 764 N N . ASP A 1 94 ? 8.688 -2.878 -11.165 1.00 89.00 94 ASP A N 1
ATOM 765 C CA . ASP A 1 94 ? 10.004 -3.087 -11.746 1.00 89.00 94 ASP A CA 1
ATOM 766 C C . ASP A 1 94 ? 10.206 -4.533 -12.225 1.00 89.00 94 ASP A C 1
ATOM 768 O O . ASP A 1 94 ? 9.862 -5.511 -11.556 1.00 89.00 94 ASP A O 1
ATOM 772 N N . SER A 1 95 ? 10.771 -4.681 -13.424 1.00 70.62 95 SER A N 1
ATOM 773 C CA . SER A 1 95 ? 11.079 -5.986 -14.009 1.00 70.62 95 SER A CA 1
ATOM 774 C C . SER A 1 95 ? 12.375 -6.554 -13.413 1.00 70.62 95 SER A C 1
ATOM 776 O O . SER A 1 95 ? 13.417 -5.898 -13.490 1.00 70.62 95 SER A O 1
ATOM 778 N N . GLN A 1 96 ? 12.378 -7.808 -12.945 1.00 63.03 96 GLN A N 1
ATOM 779 C CA . GLN A 1 96 ? 13.631 -8.503 -12.591 1.00 63.03 96 GLN A CA 1
ATOM 780 C C . GLN A 1 96 ? 14.520 -8.816 -13.809 1.00 63.03 96 GLN A C 1
ATOM 782 O O . GLN A 1 96 ? 15.692 -9.140 -13.642 1.00 63.03 96 GLN A O 1
ATOM 787 N N . GLN A 1 97 ? 14.007 -8.678 -15.038 1.00 55.44 97 GLN A N 1
ATOM 788 C CA . GLN A 1 97 ? 14.764 -8.956 -16.267 1.00 55.44 97 GLN A CA 1
ATOM 789 C C . GLN A 1 97 ? 16.041 -8.114 -16.406 1.00 55.44 97 GLN A C 1
ATOM 791 O O . GLN A 1 97 ? 16.995 -8.566 -17.033 1.00 55.44 97 GLN A O 1
ATOM 796 N N . VAL A 1 98 ? 16.107 -6.934 -15.780 1.00 50.31 98 VAL A N 1
ATOM 797 C CA . VAL A 1 98 ? 17.328 -6.111 -15.769 1.00 50.31 98 VAL A CA 1
ATOM 798 C C . VAL A 1 98 ? 18.406 -6.706 -14.850 1.00 50.31 98 VAL A C 1
ATOM 800 O O . VAL A 1 98 ? 19.589 -6.597 -15.159 1.00 50.31 98 VAL A O 1
ATOM 803 N N . GLN A 1 99 ? 18.032 -7.414 -13.774 1.00 47.94 99 GLN A N 1
ATOM 804 C CA . GLN A 1 99 ? 19.005 -8.079 -12.893 1.00 47.94 99 GLN A CA 1
ATOM 805 C C . GLN A 1 99 ? 19.671 -9.288 -13.568 1.00 47.94 99 GLN A C 1
ATOM 807 O O . GLN A 1 99 ? 20.835 -9.566 -13.303 1.00 47.94 99 GLN A O 1
ATOM 812 N N . SER A 1 100 ? 18.983 -9.972 -14.489 1.00 42.00 100 SER A N 1
ATOM 813 C CA . SER A 1 100 ? 19.557 -11.107 -15.228 1.00 42.00 100 SER A CA 1
ATOM 814 C C . SER A 1 100 ? 20.526 -10.710 -16.352 1.00 42.00 100 SER A C 1
ATOM 816 O O . SER A 1 100 ? 21.213 -11.583 -16.875 1.00 42.00 100 SER A O 1
ATOM 818 N N . PHE A 1 101 ? 20.615 -9.424 -16.726 1.00 42.50 101 PHE A N 1
ATOM 819 C CA . PHE A 1 101 ? 21.591 -8.952 -17.720 1.00 42.50 101 PHE A CA 1
ATOM 820 C C . PHE A 1 101 ? 22.975 -8.648 -17.115 1.00 42.50 101 PHE A C 1
ATOM 822 O O . PHE A 1 101 ? 23.955 -8.585 -17.853 1.00 42.50 101 PHE A O 1
ATOM 829 N N . MET A 1 102 ? 23.106 -8.549 -15.784 1.00 46.84 102 MET A N 1
ATOM 830 C CA . MET A 1 102 ? 24.415 -8.575 -15.110 1.00 46.84 102 MET A CA 1
ATOM 831 C C . MET A 1 102 ? 24.852 -10.018 -14.842 1.00 46.84 102 MET A C 1
ATOM 833 O O . MET A 1 102 ? 25.065 -10.443 -13.707 1.00 46.84 102 MET A O 1
ATOM 837 N N . GLY A 1 103 ? 24.978 -10.784 -15.925 1.00 39.25 103 GLY A N 1
ATOM 838 C CA . GLY A 1 103 ? 25.799 -11.982 -15.918 1.00 39.25 103 GLY A CA 1
ATOM 839 C C . GLY A 1 103 ? 27.248 -11.606 -15.604 1.00 39.25 103 GLY A C 1
ATOM 840 O O . GLY A 1 103 ? 27.769 -10.625 -16.127 1.00 39.25 103 GLY A O 1
ATOM 841 N N . PHE A 1 104 ? 27.857 -12.396 -14.722 1.00 51.75 104 PHE A N 1
ATOM 842 C CA . PHE A 1 104 ? 29.290 -12.509 -14.467 1.00 51.75 104 PHE A CA 1
ATOM 843 C C . PHE A 1 104 ? 30.179 -11.979 -15.603 1.00 51.75 104 PHE A C 1
ATOM 845 O O . PHE A 1 104 ? 30.200 -12.531 -16.703 1.00 51.75 104 PHE A O 1
ATOM 852 N N . GLY A 1 105 ? 30.958 -10.947 -15.289 1.00 47.28 105 GLY A N 1
ATOM 853 C CA . GLY A 1 105 ? 32.029 -10.425 -16.124 1.00 47.28 105 GLY A CA 1
ATOM 854 C C . GLY A 1 105 ? 33.227 -10.057 -15.256 1.00 47.28 105 GLY A C 1
ATOM 855 O O . GLY A 1 105 ? 33.364 -8.891 -14.900 1.00 47.28 105 GLY A O 1
ATOM 856 N N . SER A 1 106 ? 34.059 -11.075 -14.995 1.00 38.34 106 SER A N 1
ATOM 857 C CA . SER A 1 106 ? 35.363 -11.084 -14.296 1.00 38.34 106 SER A CA 1
ATOM 858 C C . SER A 1 106 ? 35.371 -10.886 -12.780 1.00 38.34 106 SER A C 1
ATOM 860 O O . SER A 1 106 ? 34.859 -9.861 -12.288 1.00 38.34 106 SER A O 1
#

pLDDT: mean 87.39, std 14.76, range [38.34, 97.75]

Organism: NCBI:txid280332

Solvent-accessible surface area (backbone atoms only — not comparable to full-atom values): 6520 Å² total; per-residue (Å²): 120,50,78,48,78,45,72,42,96,84,76,79,51,75,50,78,47,73,48,62,88,50,63,71,56,47,53,49,18,54,54,43,30,74,42,88,72,93,52,79,79,87,55,65,53,59,63,75,57,65,62,55,55,52,48,55,51,49,59,35,39,77,72,65,48,68,81,63,41,89,94,33,72,65,36,53,53,48,49,59,54,45,57,70,37,79,90,42,43,70,38,37,20,54,38,68,70,65,65,68,70,69,61,92,78,133